Protein AF-A0A258BUM7-F1 (afdb_monomer_lite)

Secondary structure (DSSP, 8-state):
---PPP---PPPP----EEEEEPTTSSEEEEETTEE-B-TTS-B--BS-HHHHHHHHHHH-

Foldseek 3Di:
DDDDDPDDPDPPDPFDDWDKDADDPGAIFIDGNHHFDADPVRHGDGHRDRVVSVVVSVVVD

Sequence (61 aa):
MTTSPPAYDRPKRFYKDVSVEPAEGGGWQILLDGRSIKTPGRALLRLPTEALAQELAEEWA

Structure (mmCIF, N/CA/C/O backbone):
data_AF-A0A258BUM7-F1
#
_entry.id   AF-A0A258BUM7-F1
#
loop_
_atom_site.group_PDB
_atom_site.id
_atom_site.type_symbol
_atom_site.label_atom_id
_atom_site.label_alt_id
_atom_site.label_comp_id
_atom_site.label_asym_id
_atom_site.label_entity_id
_atom_site.label_seq_id
_atom_site.pdbx_PDB_ins_code
_atom_site.Cartn_x
_atom_site.Cartn_y
_atom_site.Cartn_z
_atom_site.occupancy
_atom_site.B_iso_or_equiv
_atom_site.auth_seq_id
_atom_site.auth_comp_id
_atom_site.auth_asym_id
_atom_site.auth_atom_id
_atom_site.pdbx_PDB_model_num
ATOM 1 N N . MET A 1 1 ? 18.244 -35.661 -10.642 1.00 44.12 1 MET A N 1
ATOM 2 C CA . MET A 1 1 ? 17.645 -34.926 -11.773 1.00 44.12 1 MET A CA 1
ATOM 3 C C . MET A 1 1 ? 16.563 -34.036 -11.187 1.00 44.12 1 MET A C 1
ATOM 5 O O . MET A 1 1 ? 15.498 -34.543 -10.874 1.00 44.12 1 MET A O 1
ATOM 9 N N . THR A 1 2 ? 16.860 -32.764 -10.926 1.00 38.50 2 THR A N 1
ATOM 10 C CA . THR A 1 2 ? 15.890 -31.828 -10.335 1.00 38.50 2 THR A CA 1
ATOM 11 C C . THR A 1 2 ? 15.576 -30.780 -11.390 1.00 38.50 2 THR A C 1
ATOM 13 O O . THR A 1 2 ? 16.371 -29.877 -11.631 1.00 38.50 2 THR A O 1
ATOM 16 N N . THR A 1 3 ? 14.465 -30.955 -12.095 1.00 49.16 3 THR A N 1
ATOM 17 C CA . THR A 1 3 ? 13.954 -29.991 -13.072 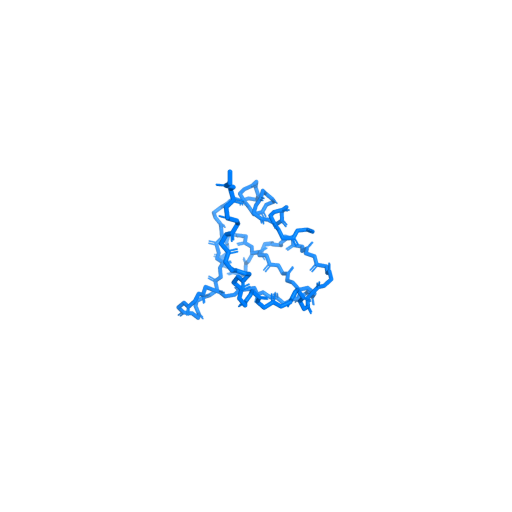1.00 49.16 3 THR A CA 1
ATOM 18 C C . THR A 1 3 ? 13.321 -28.818 -12.331 1.00 49.16 3 THR A C 1
ATOM 20 O O . THR A 1 3 ? 12.294 -28.975 -11.677 1.00 49.16 3 THR A O 1
ATOM 23 N N . SER A 1 4 ? 13.958 -27.649 -12.423 1.00 47.47 4 SER A N 1
ATOM 24 C CA . SER A 1 4 ? 13.368 -26.364 -12.035 1.00 47.47 4 SER A CA 1
ATOM 25 C C . SER A 1 4 ? 12.161 -26.069 -12.943 1.00 47.47 4 SER A C 1
ATOM 27 O O . SER A 1 4 ? 12.268 -26.301 -14.152 1.00 47.47 4 SER A O 1
ATOM 29 N N . PRO A 1 5 ? 11.018 -25.600 -12.413 1.00 63.94 5 PRO A N 1
ATOM 30 C CA . PRO A 1 5 ? 9.864 -25.253 -13.238 1.00 63.94 5 PRO A CA 1
ATOM 31 C C . PRO A 1 5 ? 10.190 -24.081 -14.186 1.00 63.94 5 PRO A C 1
ATOM 33 O O . PRO A 1 5 ? 11.088 -23.284 -13.892 1.00 63.94 5 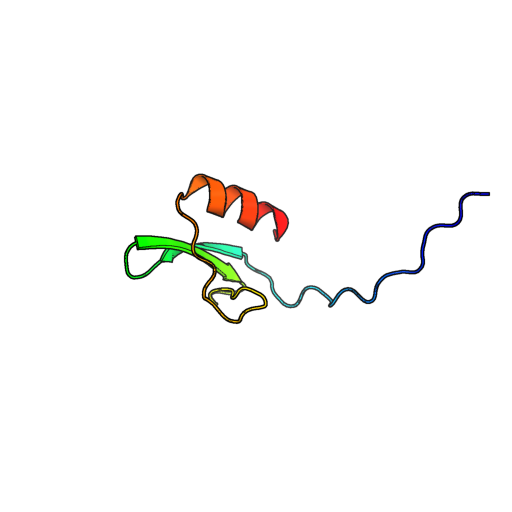PRO A O 1
ATOM 36 N N . PRO A 1 6 ? 9.486 -23.961 -15.332 1.00 65.25 6 PRO A N 1
ATOM 37 C CA . PRO A 1 6 ? 9.729 -22.891 -16.292 1.00 65.25 6 PRO A CA 1
ATOM 38 C C . PRO A 1 6 ? 9.533 -21.525 -15.629 1.00 65.25 6 PRO A C 1
ATOM 40 O O . PRO A 1 6 ? 8.670 -21.352 -14.766 1.00 65.25 6 PRO A O 1
ATOM 43 N N . ALA A 1 7 ? 10.357 -20.555 -16.020 1.00 67.25 7 ALA A N 1
ATOM 44 C CA . ALA A 1 7 ? 10.271 -19.198 -15.509 1.00 67.25 7 ALA A CA 1
ATOM 45 C C . ALA A 1 7 ? 8.877 -18.631 -15.814 1.00 67.25 7 ALA A C 1
ATOM 47 O O . ALA A 1 7 ? 8.543 -18.392 -16.971 1.00 67.25 7 ALA A O 1
ATOM 48 N N . TYR A 1 8 ? 8.055 -18.449 -14.776 1.00 67.56 8 TYR A N 1
ATOM 49 C CA . TYR A 1 8 ? 6.831 -17.659 -14.875 1.00 67.56 8 TYR A CA 1
ATOM 50 C C . TYR A 1 8 ? 7.189 -16.306 -15.488 1.00 67.56 8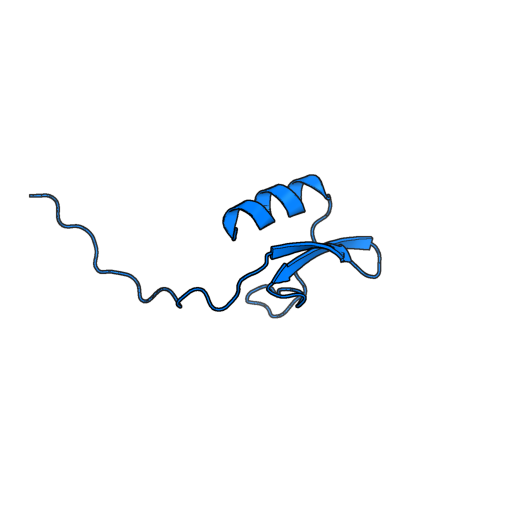 TYR A C 1
ATOM 52 O O . TYR A 1 8 ? 8.122 -15.662 -14.997 1.00 67.56 8 TYR A O 1
ATOM 60 N N . ASP A 1 9 ? 6.448 -15.893 -16.518 1.00 75.50 9 ASP A N 1
ATOM 61 C CA . ASP A 1 9 ? 6.486 -14.541 -17.079 1.00 75.50 9 ASP A CA 1
ATOM 62 C C . ASP A 1 9 ? 5.971 -13.564 -16.012 1.00 75.50 9 ASP A C 1
ATOM 64 O O . ASP A 1 9 ? 4.804 -13.181 -15.955 1.00 75.50 9 ASP A O 1
ATOM 68 N N . ARG A 1 10 ? 6.833 -13.297 -15.030 1.00 71.56 10 ARG A N 1
ATOM 69 C CA . ARG A 1 10 ? 6.596 -12.341 -13.963 1.00 71.56 10 ARG A CA 1
ATOM 70 C C . ARG A 1 10 ? 6.931 -10.979 -14.547 1.00 71.56 10 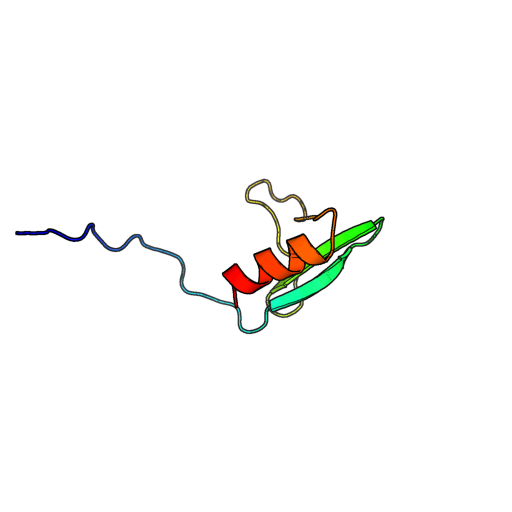ARG A C 1
ATOM 72 O O . ARG A 1 10 ? 8.056 -10.808 -15.027 1.00 71.56 10 ARG A O 1
ATOM 79 N N . PRO A 1 11 ? 5.996 -10.016 -14.508 1.00 78.50 11 PRO A N 1
ATOM 80 C CA . PRO A 1 11 ? 6.260 -8.691 -15.031 1.00 78.50 11 PRO A CA 1
ATOM 81 C C . PRO A 1 11 ? 7.517 -8.142 -14.364 1.00 78.50 11 PRO A C 1
ATOM 83 O O . PRO A 1 11 ? 7.689 -8.225 -13.145 1.00 78.50 11 PRO A O 1
ATOM 86 N N . LYS A 1 12 ? 8.419 -7.609 -15.188 1.00 85.94 12 LYS A N 1
ATOM 87 C CA . LYS A 1 12 ? 9.629 -6.966 -14.694 1.00 85.94 12 LYS A CA 1
ATOM 88 C C . LYS A 1 12 ? 9.229 -5.843 -13.734 1.00 85.94 12 LYS A C 1
ATOM 90 O O . LYS A 1 12 ? 8.293 -5.094 -14.018 1.00 85.94 12 LYS A O 1
ATOM 95 N N . ARG A 1 13 ? 9.962 -5.707 -12.625 1.00 89.69 13 ARG A N 1
ATOM 96 C CA . ARG A 1 13 ? 9.823 -4.563 -11.716 1.00 89.69 13 ARG A CA 1
ATOM 97 C C . ARG A 1 13 ? 9.922 -3.268 -12.527 1.00 89.69 13 ARG A C 1
ATOM 99 O O . ARG A 1 13 ? 10.891 -3.069 -13.261 1.00 89.69 13 ARG A O 1
ATOM 106 N N . PHE A 1 14 ? 8.898 -2.429 -12.414 1.00 92.19 14 PHE A N 1
ATOM 107 C CA . PHE A 1 14 ? 8.754 -1.181 -13.172 1.00 92.19 14 PHE A CA 1
ATOM 108 C C . PHE A 1 14 ? 8.831 0.069 -12.286 1.00 92.19 14 PHE A C 1
ATOM 110 O O . PHE A 1 14 ? 8.672 1.170 -12.800 1.00 92.19 14 PHE A O 1
ATOM 117 N N . TYR A 1 15 ? 9.057 -0.113 -10.984 1.00 94.38 15 TYR A N 1
ATOM 118 C CA . TYR A 1 15 ? 9.157 0.945 -9.984 1.00 94.38 15 TYR A CA 1
ATOM 119 C C . TYR A 1 15 ? 10.516 0.909 -9.282 1.00 94.38 15 TYR A C 1
ATOM 121 O O . TYR A 1 15 ? 11.153 -0.151 -9.208 1.00 94.38 15 TYR A O 1
ATOM 129 N N . LYS A 1 16 ? 10.955 2.050 -8.755 1.00 94.06 16 LYS A N 1
ATOM 130 C CA . LYS A 1 16 ? 12.233 2.188 -8.055 1.00 94.06 16 LYS A CA 1
ATOM 131 C C . LYS A 1 16 ? 12.033 2.317 -6.551 1.00 94.06 16 LYS A C 1
ATOM 133 O O . LYS A 1 16 ? 12.596 1.517 -5.809 1.00 94.06 16 LYS A O 1
ATOM 138 N N . ASP A 1 17 ? 11.206 3.264 -6.138 1.00 95.94 17 ASP A N 1
ATOM 139 C CA . ASP A 1 17 ? 11.034 3.656 -4.748 1.00 95.94 17 ASP A CA 1
ATOM 140 C C . ASP A 1 17 ? 9.720 3.096 -4.186 1.00 95.94 17 ASP A C 1
ATOM 142 O O . ASP A 1 17 ? 8.694 3.062 -4.871 1.00 95.94 17 ASP A O 1
ATOM 146 N N . VAL A 1 18 ? 9.764 2.654 -2.928 1.00 97.50 18 VAL A N 1
ATOM 147 C CA . VAL A 1 18 ? 8.608 2.164 -2.167 1.00 97.50 18 VAL A CA 1
ATOM 148 C C . VAL A 1 18 ? 8.503 2.994 -0.895 1.00 97.50 18 VAL A C 1
ATOM 150 O O . VAL A 1 18 ? 9.482 3.117 -0.160 1.00 97.50 18 VAL A O 1
ATOM 153 N N . SER A 1 19 ? 7.338 3.581 -0.630 1.00 96.88 19 SER A N 1
ATOM 154 C CA . SER A 1 19 ? 7.093 4.354 0.590 1.00 96.88 19 SER A CA 1
ATOM 155 C C . SER A 1 19 ? 5.759 4.002 1.238 1.00 96.88 19 SER A C 1
ATOM 157 O O . SER A 1 19 ? 4.840 3.502 0.589 1.00 96.88 19 SER A O 1
ATOM 159 N N . VAL A 1 20 ? 5.670 4.266 2.541 1.00 97.56 20 VAL A N 1
ATOM 160 C CA . VAL A 1 20 ? 4.468 4.088 3.358 1.00 97.56 20 VAL A CA 1
ATOM 161 C C . VAL A 1 20 ? 3.985 5.460 3.801 1.00 97.56 20 VAL A C 1
ATOM 163 O O . VAL A 1 20 ? 4.764 6.245 4.338 1.00 97.56 20 VAL A O 1
ATOM 166 N N . GLU A 1 21 ? 2.701 5.743 3.603 1.00 97.31 21 GLU A N 1
ATOM 167 C CA . GLU A 1 21 ? 2.094 7.015 4.003 1.00 97.31 21 GLU A CA 1
ATOM 168 C C . GLU A 1 21 ? 0.694 6.805 4.601 1.00 97.31 21 GLU A C 1
ATOM 170 O O . GLU A 1 21 ? 0.012 5.827 4.262 1.00 97.31 21 GLU A O 1
ATOM 175 N N . PRO A 1 22 ? 0.217 7.723 5.463 1.00 97.19 22 PRO A N 1
ATOM 176 C CA . PRO A 1 22 ? -1.178 7.751 5.883 1.00 97.19 22 PRO A CA 1
ATOM 177 C C . PRO A 1 22 ? -2.121 7.899 4.682 1.00 97.19 22 PRO A C 1
ATOM 179 O O . PRO A 1 22 ? -1.908 8.729 3.799 1.00 97.19 22 PRO A O 1
ATOM 182 N N . ALA A 1 23 ? -3.194 7.114 4.659 1.00 94.75 23 ALA A N 1
ATOM 183 C CA . ALA A 1 23 ? -4.217 7.200 3.623 1.00 94.75 23 ALA A CA 1
ATOM 184 C C . ALA A 1 23 ? -5.314 8.214 3.997 1.00 94.75 23 ALA A C 1
ATOM 186 O O . ALA A 1 23 ? -5.692 8.355 5.165 1.00 94.75 23 ALA A O 1
ATOM 187 N N . GLU A 1 24 ? -5.903 8.874 2.997 1.00 90.62 24 GLU A N 1
ATOM 188 C CA . GLU A 1 24 ? -7.019 9.805 3.217 1.00 90.62 24 GLU A CA 1
ATOM 189 C C . GLU A 1 24 ? -8.230 9.108 3.855 1.00 90.62 24 GLU A C 1
ATOM 191 O O . GLU A 1 24 ? -8.749 8.130 3.327 1.00 90.62 24 GLU A O 1
ATOM 196 N N . GLY A 1 25 ? -8.733 9.598 4.986 1.00 88.44 25 GLY A N 1
ATOM 197 C CA . GLY A 1 25 ? -9.839 8.941 5.700 1.00 88.44 25 GLY A CA 1
ATOM 198 C C . GLY A 1 25 ? -9.404 7.759 6.577 1.00 88.44 25 GLY A C 1
ATOM 199 O O . GLY A 1 25 ? -10.226 6.903 6.896 1.00 88.44 25 GLY A O 1
ATOM 200 N N . GLY A 1 26 ? -8.122 7.700 6.950 1.00 91.88 26 GLY A N 1
ATOM 201 C CA . GLY A 1 26 ? -7.591 6.796 7.973 1.00 91.88 26 GLY A CA 1
ATOM 202 C C . GLY A 1 26 ? -6.976 5.513 7.418 1.00 91.88 26 GLY A C 1
ATOM 203 O O . GLY A 1 26 ? -7.330 5.053 6.335 1.00 91.88 26 GLY A O 1
ATOM 204 N N . GLY A 1 27 ? -6.062 4.920 8.183 1.00 95.81 27 GLY A N 1
ATOM 205 C CA . GLY A 1 27 ? -5.244 3.787 7.746 1.00 95.81 27 GLY A CA 1
ATOM 206 C C . GLY A 1 27 ? -4.002 4.219 6.963 1.00 95.81 27 GLY A C 1
ATOM 207 O O . GLY A 1 27 ? -3.632 5.392 6.954 1.00 95.81 27 GLY A O 1
ATOM 208 N N . TRP A 1 28 ? -3.370 3.250 6.310 1.00 97.88 28 TRP A N 1
ATOM 209 C CA . TRP A 1 28 ? -2.062 3.376 5.671 1.00 97.88 28 TRP A CA 1
ATOM 210 C C . TRP A 1 28 ? -2.098 2.854 4.242 1.00 97.88 28 TRP A C 1
ATOM 212 O O . TRP A 1 28 ? -2.910 1.990 3.910 1.00 97.88 28 TRP A O 1
ATOM 222 N N . GLN A 1 29 ? -1.227 3.376 3.392 1.00 97.25 29 GLN A N 1
ATOM 223 C CA . GLN A 1 29 ? -1.085 2.954 2.004 1.00 97.25 29 GLN A CA 1
ATOM 224 C C . GLN A 1 29 ? 0.387 2.853 1.622 1.00 97.25 29 GLN A C 1
ATOM 226 O O . GLN A 1 29 ? 1.249 3.472 2.245 1.00 97.25 29 GLN A O 1
ATOM 231 N N . ILE A 1 30 ? 0.641 2.089 0.565 1.00 96.81 30 ILE A N 1
ATOM 232 C CA . ILE A 1 30 ? 1.967 1.933 -0.026 1.00 96.81 30 ILE A CA 1
ATOM 233 C C . ILE A 1 30 ? 1.976 2.639 -1.370 1.00 96.81 30 ILE A C 1
ATOM 235 O O . ILE A 1 30 ? 1.025 2.527 -2.156 1.00 96.81 30 ILE A O 1
ATOM 239 N N . LEU A 1 31 ? 3.047 3.379 -1.614 1.00 96.69 31 LEU A N 1
ATOM 240 C CA . LEU A 1 31 ? 3.268 4.102 -2.845 1.00 96.69 31 LEU A CA 1
ATOM 241 C C . LEU A 1 31 ? 4.476 3.510 -3.558 1.00 96.69 31 LEU A C 1
ATOM 243 O O . LEU A 1 31 ? 5.531 3.320 -2.960 1.00 96.69 31 LEU A O 1
ATOM 247 N N . LEU A 1 32 ? 4.310 3.249 -4.851 1.00 96.44 32 LEU A N 1
ATOM 248 C CA . LEU A 1 32 ? 5.399 2.891 -5.753 1.00 96.44 32 LEU A CA 1
ATOM 249 C C . LEU A 1 32 ? 5.702 4.110 -6.614 1.00 96.44 32 LEU A C 1
ATOM 251 O O . LEU A 1 32 ? 4.809 4.602 -7.310 1.00 96.44 32 LEU A O 1
ATOM 255 N N . ASP A 1 33 ? 6.922 4.633 -6.522 1.00 96.44 33 ASP A N 1
ATOM 256 C CA . ASP A 1 33 ? 7.331 5.902 -7.138 1.00 96.44 33 ASP A CA 1
ATOM 257 C C . ASP A 1 33 ? 6.323 7.044 -6.869 1.00 96.44 33 ASP A C 1
ATOM 259 O O . ASP A 1 33 ? 5.945 7.806 -7.764 1.00 96.44 33 ASP A O 1
ATOM 263 N N . GLY A 1 34 ? 5.808 7.120 -5.636 1.00 95.75 34 GLY A N 1
ATOM 264 C CA . GLY A 1 34 ? 4.828 8.134 -5.227 1.00 95.75 34 GLY A CA 1
ATOM 265 C C . GLY A 1 34 ? 3.397 7.898 -5.732 1.00 95.75 34 GLY A C 1
ATOM 266 O O . GLY A 1 34 ? 2.563 8.799 -5.649 1.00 95.75 34 GLY A O 1
ATOM 267 N N . ARG A 1 35 ? 3.068 6.709 -6.257 1.00 95.06 35 ARG A N 1
ATOM 268 C CA . ARG A 1 35 ? 1.703 6.349 -6.681 1.00 95.06 35 ARG A CA 1
ATOM 269 C C . ARG A 1 35 ? 1.105 5.269 -5.795 1.00 95.06 35 ARG A C 1
ATOM 271 O O . ARG A 1 35 ? 1.679 4.190 -5.673 1.00 95.06 35 ARG A O 1
ATOM 278 N N . SER A 1 36 ? -0.085 5.527 -5.254 1.00 94.75 36 SER A N 1
ATOM 279 C CA . SER A 1 36 ? -0.811 4.547 -4.445 1.00 94.75 36 SER A CA 1
ATOM 280 C C . SER A 1 36 ? -1.153 3.291 -5.245 1.00 94.75 36 SER A C 1
ATOM 282 O O . SER A 1 36 ? -1.626 3.349 -6.388 1.00 94.75 36 SER A O 1
ATOM 284 N N . ILE A 1 37 ? -0.914 2.133 -4.633 1.00 94.00 37 ILE A N 1
ATOM 285 C CA . ILE A 1 37 ? -1.193 0.848 -5.268 1.00 94.00 37 ILE A CA 1
ATOM 286 C C . ILE A 1 37 ? -2.646 0.422 -5.096 1.00 94.00 37 ILE A C 1
ATOM 288 O O . ILE A 1 37 ? -3.351 0.792 -4.151 1.00 94.00 37 ILE A O 1
ATOM 292 N N . LYS A 1 38 ? -3.100 -0.387 -6.052 1.00 94.81 38 LYS A N 1
ATOM 293 C CA . LYS A 1 38 ? -4.444 -0.954 -6.069 1.00 94.81 38 LYS A CA 1
ATOM 294 C C . LYS A 1 38 ? -4.380 -2.465 -5.982 1.00 94.81 38 LYS A C 1
ATOM 296 O O . LYS A 1 38 ? -3.469 -3.094 -6.512 1.00 94.81 38 LYS A O 1
ATOM 301 N N . THR A 1 39 ? -5.398 -3.043 -5.363 1.00 94.00 39 THR A N 1
ATOM 302 C CA . THR A 1 39 ? -5.642 -4.481 -5.424 1.00 94.00 39 THR A CA 1
ATOM 303 C C . THR A 1 39 ? -5.992 -4.895 -6.858 1.00 94.00 39 THR A C 1
ATOM 305 O O . THR A 1 39 ? -6.417 -4.054 -7.661 1.00 94.00 39 THR A O 1
ATOM 308 N N . PRO A 1 40 ? -5.910 -6.193 -7.202 1.00 92.62 40 PRO A N 1
ATOM 309 C CA . PRO A 1 40 ? -6.398 -6.691 -8.491 1.00 92.62 40 PRO A CA 1
ATOM 310 C C . PRO A 1 40 ? -7.862 -6.309 -8.777 1.00 92.62 40 PRO A C 1
ATOM 312 O O . PRO A 1 40 ? -8.234 -6.076 -9.925 1.00 92.62 40 PRO A O 1
ATOM 315 N N . GLY A 1 41 ? -8.677 -6.149 -7.726 1.00 95.69 41 GLY A N 1
ATOM 316 C CA . GLY A 1 41 ? -10.052 -5.640 -7.794 1.00 95.69 41 GLY A CA 1
ATOM 317 C C . GLY A 1 41 ? -10.178 -4.127 -8.025 1.00 95.69 41 GLY A C 1
ATOM 318 O O . GLY A 1 41 ? -11.278 -3.593 -7.941 1.00 95.69 41 GLY A O 1
ATOM 319 N N . ARG A 1 42 ? -9.074 -3.422 -8.309 1.00 92.88 42 ARG A N 1
ATOM 320 C CA . ARG A 1 42 ? -8.986 -1.968 -8.553 1.00 92.88 42 ARG A CA 1
ATOM 321 C C . ARG A 1 42 ? -9.348 -1.077 -7.359 1.00 92.88 42 ARG A C 1
ATOM 323 O O . ARG A 1 42 ? -9.466 0.137 -7.533 1.00 92.88 42 ARG A O 1
ATOM 330 N N . ALA A 1 43 ? -9.470 -1.644 -6.162 1.00 93.94 43 ALA A N 1
ATOM 331 C CA . ALA A 1 43 ? -9.632 -0.879 -4.930 1.00 93.94 43 ALA A CA 1
ATOM 332 C C . ALA A 1 43 ? -8.272 -0.366 -4.438 1.00 93.94 43 ALA A C 1
ATOM 334 O O . ALA A 1 43 ? -7.258 -1.030 -4.645 1.00 93.94 43 ALA A O 1
ATOM 335 N N . LEU A 1 44 ? -8.245 0.796 -3.780 1.00 93.31 44 LEU A N 1
ATOM 336 C CA . LEU A 1 44 ? -7.038 1.272 -3.095 1.00 93.31 44 LEU A CA 1
ATOM 337 C C . LEU A 1 44 ? -6.632 0.261 -2.019 1.00 93.31 44 LEU A C 1
ATOM 339 O O . LEU A 1 44 ? -7.479 -0.176 -1.237 1.00 93.31 44 LEU A O 1
ATOM 343 N N . LEU A 1 45 ? -5.352 -0.113 -1.983 1.00 95.00 45 LEU A N 1
ATOM 344 C CA . LEU A 1 45 ? -4.847 -0.974 -0.921 1.00 95.00 45 LEU A CA 1
ATOM 345 C C . LEU A 1 45 ? -4.673 -0.143 0.353 1.00 95.00 45 LEU A C 1
ATOM 347 O O . LEU A 1 45 ? -3.753 0.666 0.449 1.00 95.00 45 LEU A O 1
ATOM 351 N N . ARG A 1 46 ? -5.570 -0.348 1.321 1.00 95.94 46 ARG A N 1
ATOM 352 C CA . ARG A 1 46 ? -5.535 0.311 2.627 1.00 95.94 46 ARG A CA 1
ATOM 353 C C . ARG A 1 46 ? -5.232 -0.695 3.723 1.00 95.94 46 ARG A C 1
ATOM 355 O O . ARG A 1 46 ? -5.882 -1.734 3.810 1.00 95.94 46 ARG A O 1
ATOM 362 N N . LEU A 1 47 ? -4.278 -0.347 4.571 1.00 95.94 47 LEU A N 1
ATOM 363 C CA . LEU A 1 47 ? -3.788 -1.172 5.662 1.00 95.94 47 LEU A CA 1
ATOM 364 C C . LEU A 1 47 ? -4.182 -0.540 7.008 1.00 95.94 47 LEU A C 1
ATOM 366 O O . LEU A 1 47 ? -4.187 0.687 7.136 1.00 95.94 47 LEU A O 1
ATOM 370 N N . PRO A 1 48 ? -4.562 -1.346 8.013 1.00 96.50 48 PRO A N 1
ATOM 371 C CA . PRO A 1 48 ? -5.042 -0.843 9.299 1.00 96.50 48 PRO A CA 1
ATOM 372 C C . PRO A 1 48 ? -3.938 -0.242 10.178 1.00 96.50 48 PRO A C 1
ATOM 374 O O . PRO A 1 48 ? -4.231 0.611 11.011 1.00 96.50 48 PRO A O 1
ATOM 377 N N . THR A 1 49 ? -2.684 -0.670 10.014 1.00 97.38 49 THR A N 1
ATOM 378 C CA . THR A 1 49 ? -1.558 -0.252 10.859 1.00 97.38 49 THR A CA 1
ATOM 379 C 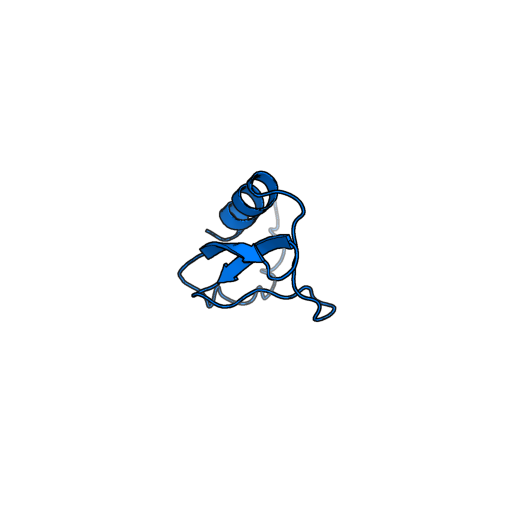C . THR A 1 49 ? -0.336 0.099 10.023 1.00 97.38 49 THR A C 1
ATOM 381 O O . THR A 1 49 ? -0.145 -0.434 8.929 1.00 97.38 49 THR A O 1
ATOM 384 N N . GLU A 1 50 ? 0.500 0.982 10.567 1.00 97.38 50 GLU A N 1
ATOM 385 C CA . GLU A 1 50 ? 1.769 1.375 9.952 1.00 97.38 50 GLU A CA 1
ATOM 386 C C . GLU A 1 50 ? 2.718 0.186 9.844 1.00 97.38 50 GLU A C 1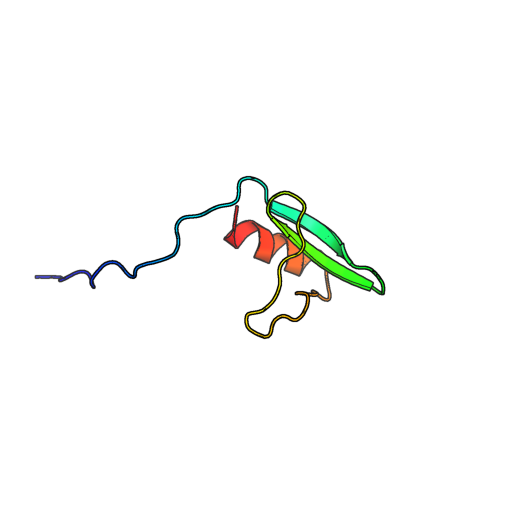
ATOM 388 O O . GLU A 1 50 ? 3.274 -0.057 8.783 1.00 97.38 50 GLU A O 1
ATOM 393 N N . ALA A 1 51 ? 2.833 -0.598 10.920 1.00 97.50 51 ALA A N 1
ATOM 394 C CA . ALA A 1 51 ? 3.716 -1.758 10.973 1.00 97.50 51 ALA A CA 1
ATOM 395 C C . ALA A 1 51 ? 3.407 -2.763 9.855 1.00 97.50 51 ALA A C 1
ATOM 397 O O . ALA A 1 51 ? 4.312 -3.203 9.161 1.00 97.50 51 ALA A O 1
ATOM 398 N N . LEU A 1 52 ? 2.125 -3.066 9.605 1.00 96.81 52 LEU A N 1
ATOM 399 C CA . LEU A 1 52 ? 1.760 -3.957 8.500 1.00 96.81 52 LEU A CA 1
ATOM 400 C C . LEU A 1 52 ? 2.106 -3.347 7.135 1.00 96.81 52 LEU A C 1
ATOM 402 O O . LEU A 1 52 ? 2.476 -4.071 6.218 1.00 96.81 52 LEU A O 1
ATOM 406 N N . ALA A 1 53 ? 1.976 -2.027 6.986 1.00 96.88 53 ALA A N 1
ATOM 407 C CA . ALA A 1 53 ? 2.361 -1.340 5.760 1.00 96.88 53 ALA A CA 1
ATOM 408 C C . ALA A 1 53 ? 3.874 -1.338 5.530 1.00 96.88 53 ALA A C 1
ATOM 410 O O . ALA A 1 53 ? 4.291 -1.487 4.387 1.00 96.88 53 ALA A O 1
ATOM 411 N N . GLN A 1 54 ? 4.673 -1.220 6.590 1.00 97.06 54 GLN A N 1
ATOM 412 C CA . GLN A 1 54 ? 6.131 -1.306 6.524 1.00 97.06 54 GLN A CA 1
ATOM 413 C C . GLN A 1 54 ? 6.589 -2.713 6.128 1.00 97.06 54 GLN A C 1
ATOM 415 O O . GLN A 1 54 ? 7.283 -2.845 5.127 1.00 97.06 54 GLN A O 1
ATOM 420 N N . GLU A 1 55 ? 6.115 -3.756 6.815 1.00 97.19 55 GLU A N 1
ATOM 421 C CA . GLU A 1 55 ? 6.444 -5.155 6.484 1.00 97.19 55 GLU A CA 1
ATOM 422 C C . GLU A 1 55 ? 6.082 -5.491 5.031 1.00 97.19 55 GLU A C 1
ATOM 424 O O . GLU A 1 55 ? 6.853 -6.104 4.298 1.00 97.19 55 GLU A O 1
ATOM 429 N N . LEU A 1 56 ? 4.915 -5.033 4.572 1.00 94.56 56 LEU A N 1
ATOM 430 C CA . LEU A 1 56 ? 4.486 -5.278 3.202 1.00 94.56 56 LEU A CA 1
ATOM 431 C C . LEU A 1 56 ? 5.310 -4.455 2.194 1.00 94.56 56 LEU A C 1
ATOM 433 O O . LEU A 1 56 ? 5.621 -4.948 1.116 1.00 94.56 56 LEU A O 1
ATOM 437 N N . ALA A 1 57 ? 5.706 -3.223 2.533 1.00 95.56 57 ALA A N 1
ATOM 438 C CA . ALA A 1 57 ? 6.607 -2.417 1.707 1.00 95.56 57 ALA A CA 1
ATOM 439 C C . ALA A 1 57 ? 7.983 -3.081 1.525 1.00 95.56 57 ALA A C 1
ATOM 441 O O . ALA A 1 57 ? 8.544 -3.005 0.430 1.00 95.56 57 ALA A O 1
ATOM 442 N N . GLU A 1 58 ? 8.493 -3.771 2.547 1.00 95.06 58 GLU A N 1
ATOM 443 C CA . GLU A 1 58 ? 9.749 -4.528 2.475 1.00 95.06 58 GLU A CA 1
ATOM 444 C C . GLU A 1 58 ? 9.689 -5.693 1.478 1.00 95.06 58 GLU A C 1
ATOM 446 O O . GLU A 1 58 ? 10.690 -5.970 0.818 1.00 95.06 58 GLU A O 1
ATOM 451 N N . GLU A 1 59 ? 8.523 -6.318 1.268 1.00 92.81 59 GLU A N 1
ATOM 452 C CA . GLU A 1 59 ? 8.362 -7.348 0.226 1.00 92.81 59 GLU A CA 1
ATOM 453 C C . GLU A 1 59 ? 8.606 -6.803 -1.195 1.00 92.81 59 GLU A C 1
ATOM 455 O O . GLU A 1 59 ? 8.929 -7.565 -2.113 1.00 92.81 59 GLU A O 1
ATOM 460 N N . TRP A 1 60 ? 8.456 -5.489 -1.393 1.00 89.50 60 TRP A N 1
ATOM 461 C CA . TRP A 1 60 ? 8.641 -4.821 -2.683 1.00 89.50 60 TRP A CA 1
ATOM 462 C C . TRP A 1 60 ? 9.960 -4.058 -2.828 1.00 89.50 60 TRP A C 1
ATOM 464 O O . TRP A 1 60 ? 10.236 -3.617 -3.952 1.00 89.50 60 TRP A O 1
ATOM 474 N N . ALA A 1 61 ? 10.729 -3.890 -1.747 1.00 76.50 61 ALA A N 1
ATOM 475 C CA . ALA A 1 61 ? 11.960 -3.096 -1.709 1.00 76.50 61 ALA A CA 1
ATOM 476 C C . ALA A 1 61 ? 13.027 -3.576 -2.706 1.00 76.50 61 ALA A C 1
ATOM 478 O O . ALA A 1 61 ? 13.133 -4.777 -3.033 1.00 76.50 61 ALA A O 1
#

Radius of gyration: 14.82 Å; chains: 1; bounding box: 28×45×28 Å

pLDDT: mean 88.44, std 14.47, range [38.5, 97.88]